Protein AF-A0A2Z7AME1-F1 (afdb_monomer)

InterPro domains:
  IPR002885 Pentatricopeptide repeat [PF01535] (1-25)
  IPR002885 Pentatricopeptide repeat [TIGR00756] (1-30)
  IPR011990 Tetratricopeptide-like helical domain superfamily [G3DSA:1.25.40.10] (1-89)
  IPR046960 Pentatricopeptide repeat-containing protein At4g14850-like, plant [PTHR47926] (1-88)

Mean predicted aligned error: 10.41 Å

Structure (mmCIF, N/CA/C/O backbone):
data_AF-A0A2Z7AME1-F1
#
_entry.id   AF-A0A2Z7AME1-F1
#
loop_
_atom_site.group_PDB
_atom_site.id
_atom_site.type_symbol
_atom_site.label_atom_id
_atom_site.label_alt_id
_atom_site.label_comp_id
_atom_site.label_asym_id
_atom_site.label_entity_id
_atom_site.label_seq_id
_atom_site.pdbx_PDB_ins_code
_atom_site.Cartn_x
_atom_site.Cartn_y
_atom_site.Cartn_z
_atom_site.occupancy
_atom_site.B_iso_or_equiv
_atom_site.auth_seq_id
_atom_site.auth_comp_id
_atom_site.auth_asym_id
_atom_site.auth_atom_id
_atom_site.pdbx_PDB_model_num
ATOM 1 N N . MET A 1 1 ? 7.309 8.058 6.535 1.00 79.69 1 MET A N 1
ATOM 2 C CA . MET A 1 1 ? 7.996 6.823 6.979 1.00 79.69 1 MET A CA 1
ATOM 3 C C . MET A 1 1 ? 8.050 5.778 5.863 1.00 79.69 1 MET A C 1
ATOM 5 O O . MET A 1 1 ? 9.137 5.518 5.372 1.00 79.69 1 MET A O 1
ATOM 9 N N . ILE A 1 2 ? 6.909 5.274 5.371 1.00 84.38 2 ILE A N 1
ATOM 10 C CA . ILE A 1 2 ? 6.857 4.280 4.274 1.00 84.38 2 ILE A CA 1
ATOM 11 C C . ILE A 1 2 ? 7.574 4.766 3.002 1.00 84.38 2 ILE A C 1
ATOM 13 O O . ILE A 1 2 ? 8.394 4.035 2.461 1.00 84.38 2 ILE A O 1
ATOM 17 N N . SER A 1 3 ? 7.357 6.014 2.570 1.00 82.69 3 SER A N 1
ATOM 18 C CA . SER A 1 3 ? 8.032 6.575 1.386 1.00 82.69 3 SER A CA 1
ATOM 19 C C . SER A 1 3 ? 9.555 6.660 1.524 1.00 82.69 3 SER A C 1
ATOM 21 O O . SER A 1 3 ? 10.260 6.470 0.541 1.00 82.69 3 SER A O 1
ATOM 23 N N . ALA A 1 4 ? 10.071 6.888 2.736 1.00 86.56 4 ALA A N 1
ATOM 24 C CA . ALA A 1 4 ? 11.513 6.933 2.981 1.00 86.56 4 ALA A CA 1
ATOM 25 C C . ALA A 1 4 ? 12.133 5.532 2.850 1.00 86.56 4 ALA A C 1
ATOM 27 O O . ALA A 1 4 ? 13.112 5.353 2.129 1.00 86.56 4 ALA A O 1
ATOM 28 N N . TYR A 1 5 ? 11.498 4.510 3.440 1.00 86.25 5 TYR A N 1
ATOM 29 C CA . TYR A 1 5 ? 11.901 3.113 3.232 1.00 86.25 5 TYR A CA 1
ATOM 30 C C . TYR A 1 5 ? 11.794 2.705 1.758 1.00 86.25 5 TYR A C 1
ATOM 32 O O . TYR A 1 5 ? 12.687 2.048 1.221 1.00 86.25 5 TYR A O 1
ATOM 40 N N . ALA A 1 6 ? 10.735 3.151 1.078 1.00 81.31 6 ALA A N 1
ATOM 41 C CA . ALA A 1 6 ? 10.532 2.907 -0.340 1.00 81.31 6 ALA A CA 1
ATOM 42 C C . ALA A 1 6 ? 11.614 3.536 -1.218 1.00 81.31 6 ALA A C 1
ATOM 44 O O . ALA A 1 6 ? 11.947 2.934 -2.230 1.00 81.31 6 ALA A O 1
ATOM 45 N N . GLN A 1 7 ? 12.170 4.697 -0.856 1.00 84.12 7 GLN A N 1
ATOM 46 C CA . GLN A 1 7 ? 13.258 5.366 -1.581 1.00 84.12 7 GLN A CA 1
A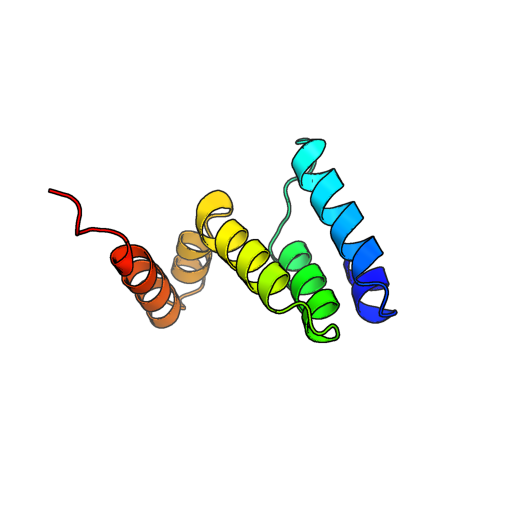TOM 47 C C . GLN A 1 7 ? 14.621 4.718 -1.301 1.00 84.12 7 GLN A C 1
ATOM 49 O O . GLN A 1 7 ? 15.395 4.496 -2.233 1.00 84.12 7 GLN A O 1
ATOM 54 N N . ASN A 1 8 ? 14.861 4.270 -0.069 1.00 85.25 8 ASN A N 1
ATOM 55 C CA . ASN A 1 8 ? 16.123 3.638 0.342 1.00 85.25 8 ASN A CA 1
ATOM 56 C C . ASN A 1 8 ? 16.278 2.167 -0.085 1.00 85.25 8 ASN A C 1
ATOM 58 O O . ASN A 1 8 ? 17.306 1.551 0.171 1.00 85.25 8 ASN A O 1
ATOM 62 N N . GLY A 1 9 ? 15.276 1.584 -0.747 1.00 80.81 9 GLY A N 1
ATOM 63 C CA . GLY A 1 9 ? 15.309 0.182 -1.196 1.00 80.81 9 GLY A CA 1
ATOM 64 C C . GLY A 1 9 ? 14.889 -0.804 -0.111 1.00 80.81 9 GLY A C 1
ATOM 65 O O . GLY A 1 9 ? 14.963 -2.015 -0.294 1.00 80.81 9 GLY A O 1
ATOM 66 N N . GLU A 1 10 ? 14.380 -0.299 1.008 1.00 83.88 10 GLU A N 1
ATOM 67 C CA . GLU A 1 10 ? 13.996 -1.073 2.181 1.00 83.88 10 GLU A CA 1
ATOM 68 C C . GLU A 1 10 ? 12.537 -1.546 2.075 1.00 83.88 10 GLU A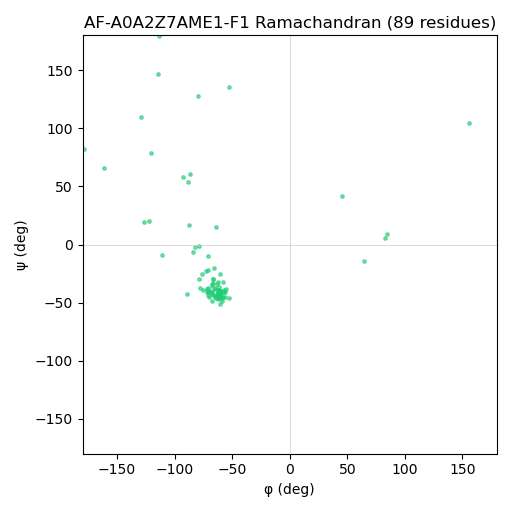 C 1
ATOM 70 O O . GLU A 1 10 ? 11.709 -1.313 2.959 1.00 83.88 10 GLU A O 1
ATOM 75 N N . GLY A 1 11 ? 12.200 -2.225 0.972 1.00 82.81 11 GLY A N 1
ATOM 76 C CA . GLY A 1 11 ? 10.821 -2.618 0.656 1.00 82.81 11 GLY A CA 1
ATOM 77 C C . GLY A 1 11 ? 10.144 -3.485 1.718 1.00 82.81 11 GLY A C 1
ATOM 78 O O . GLY A 1 11 ? 8.948 -3.338 1.960 1.00 82.81 11 GLY A O 1
ATOM 79 N N . ASN A 1 12 ? 10.909 -4.318 2.427 1.00 84.56 12 ASN A N 1
ATOM 80 C CA . ASN A 1 12 ? 10.381 -5.122 3.529 1.00 84.56 12 ASN A CA 1
ATOM 81 C C . ASN A 1 12 ? 9.949 -4.255 4.724 1.00 84.56 12 ASN A C 1
ATOM 83 O O . ASN A 1 12 ? 8.887 -4.497 5.286 1.00 84.56 12 ASN A O 1
ATOM 87 N N . ARG A 1 13 ? 10.707 -3.201 5.070 1.00 86.62 13 ARG A N 1
ATOM 88 C CA . ARG A 1 13 ? 10.325 -2.275 6.153 1.00 86.62 13 ARG A CA 1
ATOM 89 C C . ARG A 1 13 ? 9.120 -1.426 5.766 1.00 86.62 13 ARG A C 1
ATOM 91 O O . ARG A 1 13 ? 8.215 -1.246 6.575 1.00 86.62 13 ARG A O 1
ATOM 98 N N . ALA A 1 14 ? 9.069 -0.969 4.511 1.00 87.81 14 ALA A N 1
ATOM 99 C CA . ALA A 1 14 ? 7.888 -0.299 3.969 1.00 87.81 14 ALA A CA 1
ATOM 100 C C . ALA A 1 14 ? 6.632 -1.183 4.095 1.00 87.81 14 ALA A C 1
ATOM 102 O O . ALA A 1 14 ? 5.570 -0.690 4.473 1.00 87.81 14 ALA A O 1
ATOM 103 N N . MET A 1 15 ? 6.772 -2.488 3.835 1.00 84.25 15 MET A N 1
ATOM 104 C CA . MET A 1 15 ? 5.677 -3.448 3.936 1.00 84.25 15 MET A CA 1
ATOM 105 C C . MET A 1 15 ? 5.255 -3.735 5.381 1.00 84.25 15 MET A C 1
ATOM 107 O O . MET A 1 15 ? 4.057 -3.745 5.654 1.00 84.25 15 MET A O 1
ATOM 111 N N . SER A 1 16 ? 6.199 -3.915 6.309 1.00 88.12 16 SER A N 1
ATOM 112 C CA . SER A 1 16 ? 5.876 -4.097 7.731 1.00 88.12 16 SER A CA 1
ATOM 113 C C . SER A 1 16 ? 5.093 -2.907 8.280 1.00 88.12 16 SER A C 1
ATOM 115 O O . SER A 1 16 ? 4.029 -3.095 8.853 1.00 88.12 16 SER A O 1
ATOM 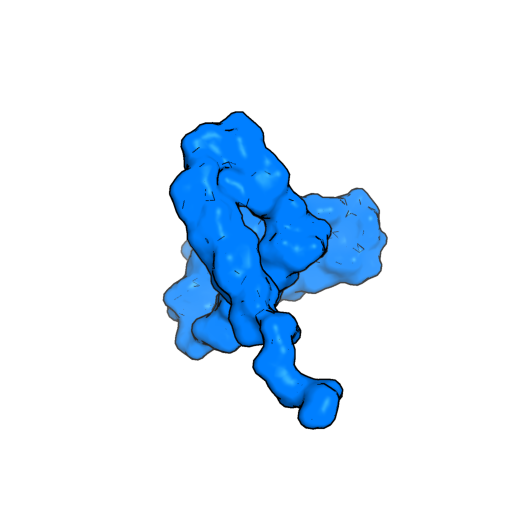117 N N . CYS A 1 17 ? 5.518 -1.674 7.987 1.00 87.12 17 CYS A N 1
ATOM 118 C CA . CYS A 1 17 ? 4.771 -0.489 8.415 1.00 87.12 17 CYS A CA 1
ATOM 119 C C . CYS A 1 17 ? 3.356 -0.424 7.817 1.00 87.12 17 CYS A C 1
ATOM 121 O O . CYS A 1 17 ? 2.421 0.014 8.482 1.00 87.12 17 CYS A O 1
ATOM 123 N N . PHE A 1 18 ? 3.181 -0.859 6.567 1.00 86.75 18 PHE A N 1
ATOM 124 C CA . PHE A 1 18 ? 1.861 -0.949 5.943 1.00 86.75 18 PHE A CA 1
ATOM 125 C C . PHE A 1 18 ? 0.975 -2.031 6.585 1.00 86.75 18 PHE A C 1
ATOM 127 O O . PHE A 1 18 ? -0.236 -1.846 6.713 1.00 86.75 18 PHE A O 1
ATOM 134 N N . GLN A 1 19 ? 1.553 -3.156 7.004 1.00 86.69 19 GLN A N 1
ATOM 135 C CA . GLN A 1 19 ? 0.843 -4.192 7.759 1.00 86.69 19 GLN A CA 1
ATOM 136 C C . GLN A 1 19 ? 0.456 -3.699 9.155 1.00 86.69 19 GLN A C 1
ATOM 138 O O . GLN A 1 19 ? -0.684 -3.897 9.566 1.00 86.69 19 GLN A O 1
ATOM 143 N N . ASP A 1 20 ? 1.346 -2.976 9.833 1.00 88.25 20 ASP A N 1
ATOM 144 C CA . ASP A 1 20 ? 1.067 -2.379 11.141 1.00 88.25 20 ASP A CA 1
ATOM 145 C C . ASP A 1 20 ? -0.066 -1.348 11.060 1.00 88.25 20 ASP A C 1
ATOM 147 O O . ASP A 1 20 ? -0.930 -1.314 11.936 1.00 88.25 20 ASP A O 1
ATOM 151 N N . MET A 1 21 ? -0.122 -0.547 9.986 1.00 85.50 21 MET A N 1
ATOM 152 C CA . MET A 1 21 ? -1.239 0.373 9.724 1.00 85.50 21 MET A CA 1
ATOM 153 C C . MET A 1 21 ? -2.573 -0.370 9.575 1.00 85.50 21 MET A C 1
ATOM 155 O O . MET A 1 21 ? -3.582 0.060 10.132 1.00 85.50 21 MET A O 1
ATOM 159 N N . GLN A 1 22 ? -2.580 -1.503 8.868 1.00 81.50 22 GLN A N 1
ATOM 160 C CA . GLN A 1 22 ? -3.779 -2.335 8.723 1.00 81.50 22 GLN A CA 1
ATOM 161 C C . GLN A 1 22 ? -4.191 -2.989 10.047 1.00 81.50 22 GLN A C 1
ATOM 163 O O . GLN A 1 22 ? -5.373 -3.000 10.375 1.00 81.50 22 GLN A O 1
ATOM 168 N N . PHE A 1 23 ? -3.231 -3.509 10.816 1.00 84.12 23 PHE A N 1
ATOM 169 C CA . PHE A 1 23 ? -3.501 -4.254 12.046 1.00 84.12 23 PHE A CA 1
ATOM 170 C C . PHE A 1 23 ? -3.907 -3.348 13.214 1.00 84.12 23 PHE A C 1
ATOM 172 O O . PHE A 1 23 ? -4.807 -3.681 13.979 1.00 84.12 23 PHE A O 1
ATOM 179 N N . CYS A 1 24 ? -3.279 -2.175 13.348 1.00 80.38 24 CYS A N 1
ATOM 180 C CA . CYS A 1 24 ? -3.585 -1.243 14.434 1.00 80.38 24 CYS A CA 1
ATOM 181 C C . CYS A 1 24 ? -4.952 -0.562 14.277 1.00 80.38 24 CYS A C 1
ATOM 183 O O . CYS A 1 24 ? -5.461 -0.018 15.257 1.00 80.38 24 CYS A O 1
ATOM 185 N N . GLY A 1 25 ? -5.511 -0.498 13.059 1.00 68.56 25 GLY A N 1
ATOM 186 C CA . GLY A 1 25 ? -6.831 0.077 12.749 1.00 68.56 25 GLY A CA 1
ATOM 187 C C . GLY A 1 25 ? -6.994 1.589 12.991 1.00 68.56 25 GLY A C 1
ATOM 188 O O . GLY A 1 25 ? -7.943 2.189 12.497 1.00 68.56 25 GLY A O 1
ATOM 189 N N . LYS A 1 26 ? -6.071 2.231 13.721 1.00 72.75 26 LYS A N 1
ATOM 190 C CA . LYS A 1 26 ? -6.105 3.662 14.071 1.00 72.75 26 LYS A CA 1
ATOM 191 C C . LYS A 1 26 ? -5.705 4.588 12.924 1.00 72.75 26 LYS A C 1
ATOM 193 O O . LYS A 1 26 ? -6.085 5.754 12.932 1.00 72.75 26 LYS A O 1
ATOM 198 N N . ILE A 1 27 ? -4.908 4.099 11.974 1.00 77.25 27 ILE A N 1
ATOM 199 C CA . ILE A 1 27 ? -4.394 4.887 10.850 1.00 77.25 27 ILE A CA 1
ATOM 200 C C . ILE A 1 27 ? -4.685 4.114 9.573 1.00 77.25 27 ILE A C 1
ATOM 202 O O . ILE A 1 27 ? -4.091 3.068 9.322 1.00 77.25 27 ILE A O 1
ATOM 206 N N . ARG A 1 28 ? -5.616 4.629 8.770 1.00 78.38 28 ARG A N 1
ATOM 207 C CA . ARG A 1 28 ? -6.021 3.989 7.522 1.00 78.38 28 ARG A CA 1
ATOM 208 C C . ARG A 1 28 ? -4.993 4.310 6.428 1.00 78.38 28 ARG A C 1
ATOM 210 O O . ARG A 1 28 ? -4.709 5.490 6.222 1.00 78.38 28 ARG A O 1
ATOM 217 N N . PRO A 1 29 ? -4.447 3.301 5.725 1.00 82.12 29 PRO A N 1
ATOM 218 C CA . PRO A 1 29 ? -3.631 3.537 4.543 1.00 82.12 29 PRO A CA 1
ATOM 219 C C . PRO A 1 29 ? -4.357 4.426 3.532 1.00 82.12 29 PRO A C 1
ATOM 221 O O . PRO A 1 29 ? -5.536 4.219 3.246 1.00 82.12 29 PRO A O 1
ATOM 224 N N . ASP A 1 30 ? -3.639 5.402 2.990 1.00 79.25 30 ASP A N 1
ATOM 225 C CA . ASP A 1 30 ? -4.136 6.341 1.989 1.00 79.25 30 ASP A CA 1
ATOM 226 C C . ASP A 1 30 ? -3.431 6.149 0.636 1.00 79.25 30 ASP A C 1
ATOM 228 O O . ASP A 1 30 ? -2.535 5.315 0.473 1.00 79.25 30 ASP A O 1
ATOM 232 N N . LYS A 1 31 ? -3.820 6.944 -0.365 1.00 73.81 31 LYS A N 1
ATOM 233 C CA . LYS A 1 31 ? -3.254 6.871 -1.721 1.00 73.81 31 LYS A CA 1
ATOM 234 C C . LYS A 1 31 ? -1.723 6.956 -1.728 1.00 73.81 31 LYS A C 1
ATOM 236 O O . LYS A 1 31 ? -1.072 6.175 -2.420 1.00 73.81 31 LYS A O 1
ATOM 241 N N . ALA A 1 32 ? -1.152 7.896 -0.974 1.00 80.56 32 ALA A N 1
ATOM 242 C CA . ALA A 1 32 ? 0.295 8.091 -0.914 1.00 80.56 32 ALA A CA 1
ATOM 243 C C . ALA A 1 32 ? 0.996 6.871 -0.299 1.00 80.56 32 ALA A C 1
ATOM 245 O O . ALA A 1 32 ? 2.053 6.455 -0.778 1.00 80.56 32 ALA A O 1
ATOM 246 N N . THR A 1 33 ? 0.368 6.254 0.702 1.00 84.69 33 THR A N 1
ATOM 247 C CA . THR A 1 33 ? 0.825 5.014 1.328 1.00 84.69 33 THR A CA 1
ATOM 248 C C . THR A 1 33 ? 0.887 3.873 0.315 1.00 84.69 33 THR A C 1
ATOM 250 O O . THR A 1 33 ? 1.939 3.256 0.158 1.00 84.69 33 THR A O 1
ATOM 253 N N . PHE A 1 34 ? -0.190 3.628 -0.433 1.00 80.50 34 PHE A N 1
ATOM 254 C CA . PHE A 1 34 ? -0.226 2.568 -1.447 1.00 80.50 34 PHE A CA 1
ATOM 255 C C . PHE A 1 34 ? 0.818 2.766 -2.550 1.00 80.50 34 PHE A C 1
ATOM 257 O O . PHE A 1 34 ? 1.529 1.822 -2.894 1.00 80.50 34 PHE A O 1
ATOM 264 N N . ILE A 1 35 ? 0.965 3.993 -3.061 1.00 81.88 35 ILE A N 1
ATOM 265 C CA . ILE A 1 35 ? 1.980 4.319 -4.076 1.00 81.88 35 ILE A CA 1
ATOM 266 C C . ILE A 1 35 ? 3.385 4.043 -3.535 1.00 81.88 35 ILE A C 1
ATOM 268 O O . ILE A 1 35 ? 4.207 3.445 -4.232 1.00 81.88 35 ILE A O 1
ATOM 272 N N . ALA A 1 36 ? 3.667 4.429 -2.290 1.00 83.56 36 ALA A N 1
ATOM 273 C CA . ALA A 1 36 ? 4.966 4.201 -1.673 1.00 83.56 36 ALA A CA 1
ATOM 274 C C . ALA A 1 36 ? 5.278 2.703 -1.509 1.00 83.56 36 ALA A C 1
ATOM 276 O O . ALA A 1 36 ? 6.377 2.274 -1.857 1.00 83.56 36 ALA A O 1
ATOM 277 N N . VAL A 1 37 ? 4.319 1.890 -1.050 1.00 83.06 37 VAL A N 1
ATOM 278 C CA . VAL A 1 37 ? 4.512 0.435 -0.900 1.00 83.06 37 VAL A CA 1
ATOM 279 C C . VAL A 1 37 ? 4.685 -0.247 -2.264 1.00 83.06 37 VAL A C 1
ATOM 281 O O . VAL A 1 37 ? 5.595 -1.061 -2.426 1.00 83.06 37 VAL A O 1
ATOM 284 N N . LEU A 1 38 ? 3.873 0.111 -3.266 1.00 79.38 38 LEU A N 1
ATOM 285 C CA . LEU A 1 38 ? 3.996 -0.421 -4.630 1.00 79.38 38 LEU A CA 1
ATOM 286 C C . LEU A 1 38 ? 5.343 -0.050 -5.260 1.00 79.38 38 LEU A C 1
ATOM 288 O O . LEU A 1 38 ? 6.007 -0.906 -5.839 1.00 79.38 38 LEU A O 1
ATOM 292 N N . THR A 1 39 ? 5.793 1.193 -5.079 1.00 78.50 39 THR A N 1
ATOM 293 C CA . THR A 1 39 ? 7.108 1.654 -5.551 1.00 78.50 39 THR A CA 1
ATOM 294 C C . THR A 1 39 ? 8.232 0.867 -4.880 1.00 78.50 39 THR A C 1
ATOM 296 O O . THR A 1 39 ? 9.148 0.397 -5.557 1.00 78.50 39 THR A O 1
ATOM 299 N N . ALA A 1 40 ? 8.139 0.643 -3.567 1.00 80.00 40 ALA A N 1
ATOM 300 C CA . ALA A 1 40 ? 9.114 -0.152 -2.826 1.00 80.00 40 ALA A CA 1
ATOM 301 C C . ALA A 1 40 ? 9.185 -1.602 -3.332 1.00 80.00 40 ALA A C 1
ATOM 303 O O . ALA A 1 40 ? 10.272 -2.171 -3.433 1.00 80.00 40 ALA A O 1
ATOM 304 N N . ARG A 1 41 ? 8.030 -2.186 -3.681 1.00 68.56 41 ARG A N 1
ATOM 305 C CA . ARG A 1 41 ? 7.919 -3.556 -4.192 1.00 68.56 41 ARG A CA 1
ATOM 306 C C . ARG A 1 41 ? 8.291 -3.699 -5.663 1.00 68.56 41 ARG A C 1
ATOM 308 O O . ARG A 1 41 ? 8.829 -4.740 -6.004 1.00 68.56 41 ARG A O 1
ATOM 315 N N . SER A 1 42 ? 8.096 -2.681 -6.500 1.00 63.47 42 SER A N 1
ATOM 316 C CA . SER A 1 42 ? 8.437 -2.715 -7.936 1.00 63.47 42 SER A CA 1
ATOM 317 C C . SER A 1 42 ? 9.927 -2.947 -8.212 1.00 63.47 42 SER A C 1
ATOM 319 O O . SER A 1 42 ? 10.295 -3.493 -9.247 1.00 63.47 42 SER A O 1
ATOM 321 N N . ARG A 1 43 ? 10.788 -2.580 -7.253 1.00 62.03 43 ARG A N 1
ATOM 322 C CA . ARG A 1 43 ? 12.242 -2.799 -7.308 1.00 62.03 43 ARG A CA 1
ATOM 323 C C . ARG A 1 43 ? 12.671 -4.192 -6.846 1.00 62.03 43 ARG A C 1
ATOM 325 O O . ARG A 1 43 ? 13.842 -4.538 -6.947 1.00 62.03 43 ARG A O 1
ATOM 332 N N . SER A 1 44 ? 11.732 -4.977 -6.329 1.00 56.19 44 SER A N 1
ATOM 333 C CA . SER A 1 44 ? 11.929 -6.355 -5.890 1.00 56.19 44 SER A CA 1
ATOM 334 C C . SER A 1 44 ? 11.122 -7.287 -6.793 1.00 56.19 44 SER A C 1
ATOM 336 O O . SER A 1 44 ? 10.031 -6.937 -7.225 1.00 56.19 44 SER A O 1
ATOM 338 N N . SER A 1 45 ? 11.600 -8.499 -7.061 1.00 58.91 45 SER A N 1
ATOM 339 C CA . SER A 1 45 ? 10.917 -9.510 -7.891 1.00 58.91 45 SER A CA 1
ATOM 340 C C . SER A 1 45 ? 9.580 -10.028 -7.317 1.00 58.91 45 SER A C 1
ATOM 342 O O . SER A 1 45 ? 9.049 -11.042 -7.764 1.00 58.91 45 SER A O 1
ATOM 344 N N . LEU A 1 46 ? 8.994 -9.338 -6.334 1.00 65.00 46 LEU A N 1
ATOM 345 C CA . LEU A 1 46 ? 7.779 -9.725 -5.624 1.00 65.00 46 LEU A CA 1
ATOM 346 C C . LEU A 1 46 ? 6.532 -9.105 -6.270 1.00 65.00 46 LEU A C 1
ATOM 348 O O . LEU A 1 46 ? 5.746 -8.404 -5.629 1.00 65.00 46 LEU A O 1
ATOM 352 N N . VAL A 1 47 ? 6.337 -9.412 -7.554 1.00 67.31 47 VAL A N 1
ATOM 353 C CA . VAL A 1 47 ? 5.153 -9.013 -8.335 1.00 67.31 47 VAL A CA 1
ATOM 354 C C . VAL A 1 47 ? 3.860 -9.487 -7.659 1.00 67.31 47 VAL A C 1
ATOM 356 O O . VAL A 1 47 ? 2.891 -8.734 -7.586 1.00 67.31 47 VAL A O 1
ATOM 359 N N . ALA A 1 48 ? 3.860 -10.692 -7.079 1.00 70.56 48 ALA A N 1
ATOM 360 C CA . ALA A 1 48 ? 2.703 -11.261 -6.383 1.00 70.56 48 ALA A CA 1
ATOM 361 C C . ALA A 1 48 ? 2.223 -10.403 -5.195 1.00 70.56 48 ALA A C 1
ATOM 363 O O . ALA A 1 48 ? 1.021 -10.204 -5.017 1.00 70.56 48 ALA A O 1
ATOM 364 N N . ASP A 1 49 ? 3.147 -9.838 -4.412 1.00 70.06 49 ASP A N 1
ATOM 365 C CA . ASP A 1 49 ? 2.786 -8.947 -3.305 1.00 70.06 49 ASP A CA 1
ATOM 366 C C . ASP A 1 49 ? 2.269 -7.599 -3.801 1.00 70.06 49 ASP A C 1
ATOM 368 O O . ASP A 1 49 ? 1.310 -7.071 -3.239 1.00 70.06 49 ASP A O 1
ATOM 372 N N . GLY A 1 50 ? 2.860 -7.062 -4.873 1.00 71.19 50 GLY A N 1
ATOM 373 C CA . GLY A 1 50 ? 2.364 -5.846 -5.520 1.00 71.19 50 GLY A CA 1
ATOM 374 C C . GLY A 1 50 ? 0.918 -6.004 -5.996 1.00 71.19 50 GLY A C 1
ATOM 375 O O . GLY A 1 50 ? 0.078 -5.154 -5.703 1.00 71.19 50 GLY A O 1
ATOM 376 N N . ILE A 1 51 ? 0.601 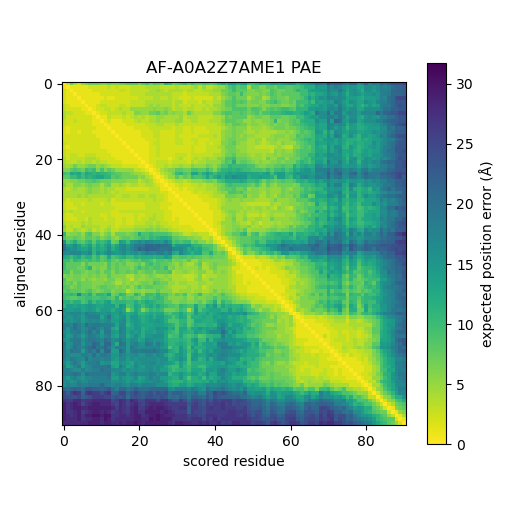-7.134 -6.636 1.00 72.25 51 ILE A N 1
ATOM 377 C CA . ILE A 1 51 ? -0.764 -7.466 -7.073 1.00 72.25 51 ILE A CA 1
ATOM 378 C C . ILE A 1 51 ? -1.717 -7.568 -5.876 1.00 72.25 51 ILE A C 1
ATOM 380 O O . ILE A 1 51 ? -2.831 -7.046 -5.930 1.00 72.25 51 ILE A O 1
ATOM 384 N N . ARG A 1 52 ? -1.295 -8.197 -4.772 1.00 76.88 52 ARG A N 1
ATOM 385 C CA . ARG A 1 52 ? -2.109 -8.296 -3.551 1.00 76.88 52 ARG A CA 1
ATOM 386 C C . ARG A 1 52 ? -2.434 -6.920 -2.964 1.00 76.88 52 ARG A C 1
ATOM 388 O O . ARG A 1 52 ? -3.592 -6.659 -2.649 1.00 76.88 52 ARG A O 1
ATOM 395 N N . ILE A 1 53 ? -1.440 -6.037 -2.859 1.00 75.62 53 ILE A N 1
ATOM 396 C CA . ILE A 1 53 ? -1.621 -4.662 -2.366 1.00 75.62 53 ILE A CA 1
ATOM 397 C C . ILE A 1 53 ? -2.560 -3.875 -3.288 1.00 75.62 53 ILE A C 1
ATOM 399 O O . ILE A 1 53 ? -3.451 -3.175 -2.812 1.00 75.62 53 ILE A O 1
ATOM 403 N N . PHE A 1 54 ? -2.401 -4.024 -4.604 1.00 74.88 54 PHE A N 1
ATOM 404 C CA . PHE A 1 54 ? -3.267 -3.378 -5.587 1.00 74.88 54 PHE A CA 1
ATOM 405 C C . PHE A 1 54 ? -4.723 -3.855 -5.475 1.00 74.88 54 PHE A C 1
ATOM 407 O O . PHE A 1 54 ? -5.646 -3.043 -5.471 1.00 74.88 54 PHE A O 1
ATOM 414 N N . ARG A 1 55 ? -4.953 -5.161 -5.283 1.00 72.50 55 ARG A N 1
ATOM 415 C CA . ARG A 1 55 ? -6.299 -5.707 -5.036 1.00 72.50 55 ARG A CA 1
ATOM 416 C C . ARG A 1 55 ? -6.926 -5.173 -3.749 1.00 72.50 55 ARG A C 1
ATOM 418 O O . ARG A 1 55 ? -8.109 -4.848 -3.758 1.00 72.50 55 ARG A O 1
ATOM 425 N N . MET A 1 56 ? -6.150 -5.045 -2.672 1.00 73.38 56 MET A N 1
ATOM 426 C CA . MET A 1 56 ? -6.623 -4.425 -1.426 1.00 73.38 56 MET A CA 1
ATOM 427 C C . MET A 1 56 ? -7.046 -2.973 -1.669 1.00 73.38 56 MET A C 1
ATOM 429 O O . MET A 1 56 ? -8.143 -2.585 -1.284 1.00 73.38 56 MET A O 1
ATOM 433 N N . MET A 1 57 ? -6.243 -2.198 -2.405 1.00 74.56 57 MET A N 1
ATOM 434 C CA . MET A 1 57 ? -6.573 -0.821 -2.797 1.00 74.56 57 MET A CA 1
ATOM 435 C C . MET A 1 57 ? -7.900 -0.737 -3.575 1.00 74.56 57 MET A C 1
ATOM 437 O O . MET A 1 57 ? -8.714 0.153 -3.329 1.00 74.56 57 MET A O 1
ATOM 441 N N . LEU A 1 58 ? -8.145 -1.694 -4.477 1.00 69.62 58 LEU A N 1
ATOM 442 C CA . LEU A 1 58 ? -9.378 -1.779 -5.263 1.00 69.62 58 LEU A CA 1
ATOM 443 C C . LEU A 1 58 ? -10.604 -2.198 -4.447 1.00 69.62 58 LEU A C 1
ATOM 445 O O . LEU A 1 58 ? -11.709 -1.747 -4.749 1.00 69.62 58 LEU A O 1
ATOM 449 N N . LYS A 1 59 ? -10.456 -3.116 -3.488 1.00 68.75 59 LYS A N 1
ATOM 450 C CA . LYS A 1 59 ? -11.581 -3.712 -2.749 1.00 68.75 59 LYS A CA 1
ATOM 451 C C . LYS A 1 59 ? -11.953 -2.918 -1.498 1.00 68.75 59 LYS A C 1
ATOM 453 O O . LYS A 1 59 ? -13.135 -2.688 -1.276 1.00 68.75 59 LYS A O 1
ATOM 458 N N . ASP A 1 60 ? -10.958 -2.468 -0.740 1.00 67.31 60 ASP A N 1
ATOM 459 C CA . ASP A 1 60 ? -11.152 -1.992 0.634 1.00 67.31 60 ASP A CA 1
ATOM 460 C C . ASP A 1 60 ? -10.937 -0.472 0.792 1.00 67.31 60 ASP A C 1
ATOM 462 O O . ASP A 1 60 ? -11.232 0.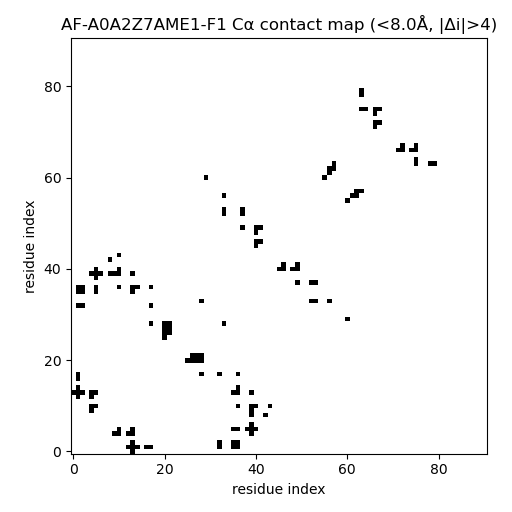090 1.851 1.00 67.31 60 ASP A O 1
ATOM 466 N N . TYR A 1 61 ? -10.429 0.218 -0.240 1.00 66.81 61 TYR A N 1
ATOM 467 C CA . TYR A 1 61 ? -10.021 1.636 -0.165 1.00 66.81 61 TYR A CA 1
ATOM 468 C C . TYR A 1 61 ? -10.650 2.543 -1.235 1.00 66.81 61 TYR A C 1
ATOM 470 O O . TYR A 1 61 ? -10.156 3.641 -1.474 1.00 66.81 61 TYR A O 1
ATOM 478 N N . ASP A 1 62 ? -11.757 2.090 -1.831 1.00 71.44 62 ASP A N 1
ATOM 479 C CA . ASP A 1 62 ? -12.670 2.850 -2.703 1.00 71.44 62 ASP A CA 1
ATOM 480 C C . ASP A 1 62 ? -11.985 3.722 -3.769 1.00 71.44 62 ASP A C 1
ATOM 482 O O . ASP A 1 62 ? -12.340 4.869 -4.045 1.00 71.44 62 ASP A O 1
ATOM 486 N N . ILE A 1 63 ? -10.944 3.170 -4.393 1.00 70.56 63 ILE A N 1
ATOM 487 C CA . ILE A 1 63 ? -10.208 3.888 -5.434 1.00 70.56 63 ILE A CA 1
ATOM 488 C C . ILE A 1 63 ? -11.053 4.143 -6.684 1.00 70.56 63 ILE A C 1
ATOM 490 O O . ILE A 1 63 ? -10.733 5.028 -7.470 1.00 70.56 63 ILE A O 1
ATOM 494 N N . VAL A 1 64 ? -12.131 3.375 -6.851 1.00 70.12 64 VAL A N 1
ATOM 495 C CA . VAL A 1 64 ? -13.113 3.559 -7.918 1.00 70.12 64 VAL A CA 1
ATOM 496 C C . VAL A 1 64 ? -13.883 4.863 -7.700 1.00 70.12 64 VAL A C 1
ATOM 498 O O . VAL A 1 64 ? -13.929 5.677 -8.620 1.00 70.12 64 VAL A O 1
ATOM 501 N N . ASP A 1 65 ? -14.392 5.122 -6.487 1.00 73.12 65 ASP A N 1
ATOM 502 C CA . ASP A 1 65 ? -15.002 6.414 -6.130 1.00 73.12 65 ASP A CA 1
ATOM 503 C C . ASP A 1 65 ? -14.006 7.567 -6.318 1.00 73.12 65 ASP A C 1
ATOM 505 O O . ASP A 1 65 ? -14.333 8.599 -6.907 1.00 73.12 65 ASP A O 1
ATOM 509 N N . LEU A 1 66 ? -12.747 7.371 -5.918 1.00 68.81 66 LEU A N 1
ATOM 510 C CA . LEU A 1 66 ? -11.711 8.388 -6.087 1.00 68.81 66 LEU A CA 1
ATOM 511 C C . LEU A 1 66 ? -11.417 8.709 -7.564 1.00 68.81 66 LEU A C 1
ATOM 513 O O . LEU A 1 66 ? -11.301 9.883 -7.919 1.00 68.81 66 LEU A O 1
ATOM 517 N N . LEU A 1 67 ? -11.269 7.692 -8.419 1.00 69.56 67 LEU A N 1
ATOM 518 C CA . LEU A 1 67 ? -11.029 7.872 -9.856 1.00 69.56 67 LEU A CA 1
ATOM 519 C C . LEU A 1 67 ? -12.232 8.526 -10.539 1.00 69.56 67 LEU A C 1
ATOM 521 O O . LEU A 1 67 ? -12.041 9.431 -11.353 1.00 69.56 67 LEU A O 1
ATOM 525 N N . GLY A 1 68 ? -13.448 8.150 -10.131 1.00 74.25 68 GLY A N 1
ATOM 526 C CA . GLY A 1 68 ? -14.683 8.793 -10.568 1.00 74.25 68 GLY A CA 1
ATOM 527 C C . GLY A 1 68 ? -14.714 10.286 -10.233 1.00 74.25 68 GLY A C 1
ATOM 528 O O . GLY A 1 68 ? -14.940 11.112 -11.116 1.00 74.25 68 GLY A O 1
ATOM 529 N N . ARG A 1 69 ? -14.393 10.663 -8.988 1.00 74.25 69 ARG A N 1
ATOM 530 C CA . ARG A 1 69 ? -14.335 12.077 -8.562 1.00 74.25 69 ARG A CA 1
ATOM 531 C C . ARG A 1 69 ? -13.219 12.875 -9.230 1.00 74.25 69 ARG A C 1
ATOM 533 O O . ARG A 1 69 ? -13.354 14.081 -9.402 1.00 74.25 69 ARG A O 1
ATOM 540 N N . ALA A 1 70 ? -12.116 12.222 -9.585 1.00 75.06 70 ALA A N 1
ATOM 541 C CA . ALA A 1 70 ? -10.987 12.852 -10.260 1.00 75.06 70 ALA A CA 1
ATOM 542 C C . ALA A 1 70 ? -11.178 12.982 -11.786 1.00 75.06 70 ALA A C 1
ATOM 544 O O . ALA A 1 70 ? -10.304 13.539 -12.448 1.00 75.06 70 ALA A O 1
ATOM 545 N N . GLY A 1 71 ? -12.296 12.494 -12.341 1.00 78.44 71 GLY A N 1
ATOM 546 C CA . GLY A 1 71 ? -12.623 12.588 -13.768 1.00 78.44 71 GLY A 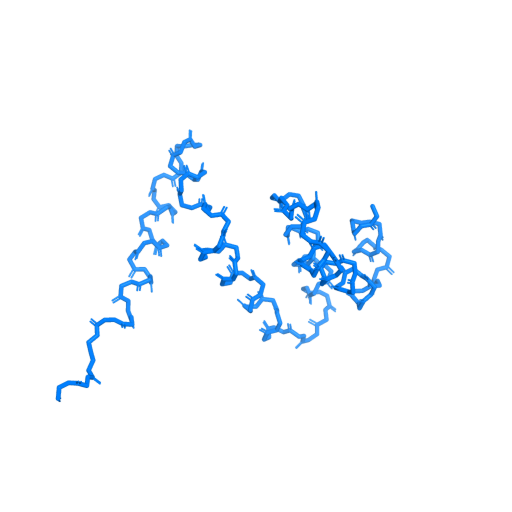CA 1
ATOM 547 C C . GLY A 1 71 ? -11.975 11.515 -14.649 1.00 78.44 71 GLY A C 1
ATOM 548 O O . GLY A 1 71 ? -12.146 11.549 -15.864 1.00 78.44 71 GLY A O 1
ATOM 549 N N . TYR A 1 72 ? -11.276 10.543 -14.057 1.00 76.31 72 TYR A N 1
ATOM 550 C CA . TYR A 1 72 ? -10.657 9.412 -14.762 1.00 76.31 72 TYR A CA 1
ATOM 551 C C . TYR A 1 72 ? -11.662 8.264 -14.917 1.00 76.31 72 TYR A C 1
ATOM 553 O O . TYR A 1 72 ? -11.490 7.176 -14.358 1.00 76.31 72 TYR A O 1
ATOM 561 N N . LEU A 1 73 ? -12.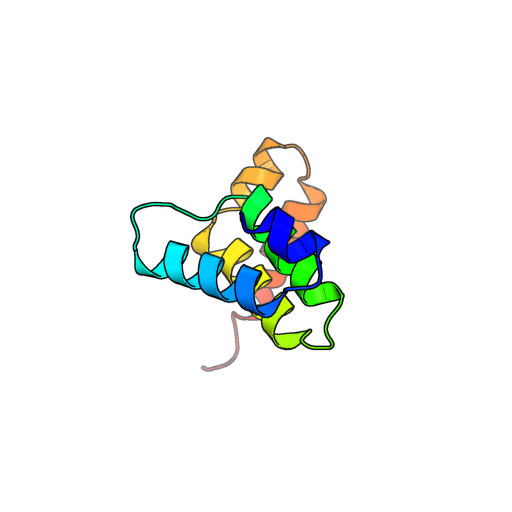766 8.549 -15.613 1.00 75.81 73 LEU A N 1
ATOM 562 C CA . LEU A 1 73 ? -13.903 7.634 -15.753 1.00 75.81 73 LEU A CA 1
ATOM 563 C C . LEU A 1 73 ? -13.559 6.386 -16.573 1.00 75.81 73 LEU A C 1
ATOM 565 O O . LEU A 1 73 ? -14.022 5.305 -16.237 1.00 75.81 73 LEU A O 1
ATOM 569 N N . ASP A 1 74 ? -12.695 6.519 -17.573 1.00 72.38 74 ASP A N 1
ATOM 570 C CA . ASP A 1 74 ? -12.159 5.431 -18.395 1.00 72.38 74 ASP A CA 1
ATOM 571 C C . ASP A 1 74 ? -11.385 4.395 -17.561 1.00 72.38 74 ASP A C 1
ATOM 573 O O . ASP A 1 74 ? -11.591 3.185 -17.679 1.00 72.38 74 ASP A O 1
ATOM 577 N N . ILE A 1 75 ? -10.529 4.869 -16.652 1.00 69.38 75 ILE A N 1
ATOM 578 C CA . ILE A 1 75 ? -9.761 4.013 -15.743 1.00 69.38 75 ILE A CA 1
ATOM 579 C C . ILE A 1 75 ? -10.686 3.408 -14.679 1.00 69.38 75 ILE A C 1
ATOM 581 O O . ILE A 1 75 ? -10.558 2.226 -14.350 1.00 69.38 75 ILE A O 1
ATOM 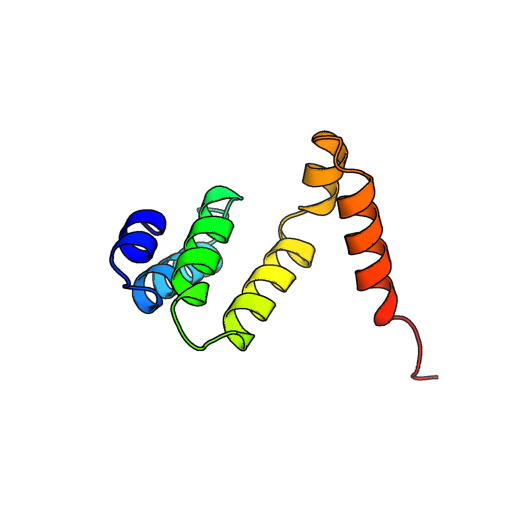585 N N . ALA A 1 76 ? -11.626 4.193 -14.144 1.00 73.19 76 ALA A N 1
ATOM 586 C CA . ALA A 1 76 ? -12.604 3.710 -13.171 1.00 73.19 76 ALA A CA 1
ATOM 587 C C . ALA A 1 76 ? -13.490 2.597 -13.759 1.00 73.19 76 ALA A C 1
ATOM 589 O O . ALA A 1 76 ? -13.668 1.556 -13.127 1.00 73.19 76 ALA A O 1
ATOM 590 N N . GLU A 1 77 ? -13.989 2.783 -14.982 1.00 74.12 77 GLU A N 1
ATOM 591 C CA . GLU A 1 77 ? -14.807 1.813 -15.712 1.00 74.12 77 GLU A CA 1
ATOM 592 C C . GLU A 1 77 ? -14.016 0.542 -16.038 1.00 74.12 77 GLU A C 1
ATOM 594 O O . GLU A 1 77 ? -14.491 -0.563 -15.770 1.00 74.12 77 GLU A O 1
ATOM 599 N N . GLY A 1 78 ? -12.773 0.674 -16.515 1.00 73.94 78 GLY A N 1
ATOM 600 C CA . GLY A 1 78 ? -11.887 -0.470 -16.741 1.00 73.94 78 GLY A CA 1
ATOM 601 C C . GLY A 1 78 ? -11.663 -1.304 -15.475 1.00 73.94 78 GLY A C 1
ATOM 602 O O . GLY A 1 78 ? -11.669 -2.536 -15.522 1.00 73.94 78 GLY A O 1
ATOM 603 N N . LEU A 1 79 ? -11.536 -0.650 -14.317 1.00 70.62 79 LEU A N 1
ATOM 604 C CA . LEU A 1 79 ? -11.392 -1.326 -13.028 1.00 70.62 79 LEU A CA 1
ATOM 605 C C . LEU A 1 79 ? -12.682 -2.016 -12.569 1.00 70.62 79 LEU A C 1
ATOM 607 O O . LEU A 1 79 ? -12.607 -3.142 -12.073 1.00 70.62 79 LEU A O 1
ATOM 611 N N . ILE A 1 80 ? -13.849 -1.392 -12.755 1.00 70.88 80 ILE A N 1
ATOM 612 C CA . ILE A 1 80 ? -15.155 -2.009 -12.460 1.00 70.88 80 ILE A CA 1
ATOM 613 C C . ILE A 1 80 ? -15.372 -3.241 -13.348 1.00 70.88 80 ILE A C 1
ATOM 615 O O . ILE A 1 80 ? -15.692 -4.314 -12.839 1.00 70.88 80 ILE A O 1
ATOM 619 N N . ASN A 1 81 ? -15.114 -3.122 -14.650 1.00 70.12 81 ASN A N 1
ATOM 620 C CA . ASN A 1 81 ? -15.283 -4.216 -15.605 1.00 70.12 81 ASN A CA 1
ATOM 621 C C . ASN A 1 81 ? -14.287 -5.359 -15.359 1.00 70.12 81 ASN A C 1
ATOM 623 O O . ASN A 1 81 ? -14.650 -6.525 -15.489 1.00 70.12 81 ASN A O 1
ATOM 627 N N . SER A 1 82 ? -13.066 -5.058 -14.896 1.00 65.56 82 SER A N 1
ATOM 628 C CA . SER A 1 82 ? -12.104 -6.087 -14.468 1.00 65.56 82 SER A CA 1
ATOM 629 C C . SER A 1 82 ? -12.543 -6.847 -13.207 1.00 65.56 82 SER A C 1
ATOM 631 O O . SER A 1 82 ? -12.229 -8.025 -13.061 1.00 65.56 82 SER A O 1
ATOM 633 N N . LYS A 1 83 ? -13.308 -6.203 -12.311 1.00 56.38 83 LYS A N 1
ATOM 634 C CA . LYS A 1 83 ? -13.922 -6.851 -11.137 1.00 56.38 83 LYS A CA 1
ATOM 635 C C . LYS A 1 83 ? -15.098 -7.756 -11.516 1.00 56.38 83 LYS A C 1
ATOM 637 O O . LYS A 1 83 ? -15.414 -8.662 -10.753 1.00 56.38 83 LYS A O 1
ATOM 642 N N . GLY A 1 84 ? -15.725 -7.528 -12.672 1.00 49.34 84 GLY A N 1
ATOM 643 C CA . GLY A 1 84 ? -16.811 -8.361 -13.196 1.00 49.34 84 GLY A CA 1
ATOM 644 C C . GLY A 1 84 ? -16.366 -9.743 -13.686 1.00 49.34 84 GLY A C 1
ATOM 645 O O . GLY A 1 84 ? -17.212 -10.595 -13.928 1.00 49.34 84 GLY A O 1
ATOM 646 N N . MET A 1 85 ? -15.058 -10.002 -13.789 1.00 46.22 85 MET A N 1
ATOM 647 C CA . MET A 1 85 ? -14.510 -11.263 -14.305 1.00 46.22 85 MET A CA 1
ATOM 648 C C . MET A 1 85 ? -14.337 -12.367 -13.234 1.00 46.22 85 MET A C 1
ATOM 650 O O . MET A 1 85 ? -13.633 -13.340 -13.472 1.00 46.22 85 MET A O 1
ATOM 654 N N . ASP A 1 86 ? -14.987 -12.224 -12.073 1.00 50.06 86 ASP A N 1
ATOM 655 C CA . ASP A 1 86 ? -15.146 -13.272 -11.041 1.00 50.06 86 ASP A CA 1
ATOM 656 C C . ASP A 1 86 ? -16.641 -13.547 -10.734 1.00 50.06 86 ASP A C 1
ATOM 658 O O . ASP A 1 86 ? -16.989 -14.084 -9.682 1.00 50.06 86 ASP A O 1
ATOM 662 N N . ILE A 1 87 ? -17.555 -13.179 -11.643 1.00 51.50 87 ILE A N 1
ATOM 663 C CA . ILE A 1 87 ? -18.979 -13.538 -11.554 1.00 51.50 87 ILE A CA 1
ATOM 664 C C . ILE A 1 87 ? -19.354 -14.347 -12.795 1.00 51.50 87 ILE A C 1
ATOM 666 O O . ILE A 1 87 ? -19.897 -13.806 -13.751 1.00 51.50 87 ILE A O 1
ATOM 670 N N . ASP A 1 88 ? -18.985 -15.627 -12.781 1.00 47.12 88 ASP A N 1
ATOM 671 C CA . ASP A 1 88 ? -19.843 -16.774 -13.124 1.00 47.12 88 ASP A CA 1
ATOM 672 C C . ASP A 1 88 ? -18.990 -17.971 -13.569 1.00 47.12 88 ASP A C 1
ATOM 674 O O . ASP A 1 88 ? -18.455 -17.992 -14.674 1.00 47.12 88 ASP A O 1
ATOM 678 N N . SER A 1 89 ? -18.866 -18.964 -12.684 1.00 47.28 89 SER A N 1
ATOM 679 C CA . SER A 1 89 ? -19.035 -20.377 -13.049 1.00 47.28 89 SER A CA 1
ATOM 680 C C . SER A 1 89 ? -18.851 -21.246 -11.804 1.00 47.28 89 SER A C 1
ATOM 682 O O . SER A 1 89 ? -17.764 -21.762 -11.539 1.00 47.28 89 SER A O 1
ATOM 684 N N . SER A 1 90 ? -19.912 -21.374 -11.012 1.00 40.12 90 SER A N 1
ATOM 685 C CA . SER A 1 90 ? -20.200 -22.561 -10.189 1.00 40.12 90 SER A CA 1
ATOM 686 C C . SER A 1 90 ? -21.684 -22.539 -9.812 1.00 40.12 90 SER A C 1
ATOM 688 O O . SER A 1 90 ? -22.049 -22.348 -8.651 1.00 40.12 90 SER A O 1
ATOM 690 N N . LEU A 1 91 ? -22.525 -22.678 -10.839 1.00 36.81 91 LEU A N 1
ATOM 691 C CA . LEU A 1 91 ? -23.707 -23.534 -10.773 1.00 36.81 91 LEU A CA 1
ATOM 692 C C . LEU A 1 91 ? -23.287 -24.923 -11.261 1.00 36.81 91 LEU A C 1
ATOM 694 O O . LEU A 1 91 ? -22.533 -24.970 -12.262 1.00 36.81 91 LEU A O 1
#

Solvent-accessible surface area (backbone atoms only — not comparable to full-atom values): 5200 Å² total; per-residue (Å²): 108,46,53,56,27,22,72,75,67,37,29,69,59,15,45,51,54,53,49,48,30,63,72,6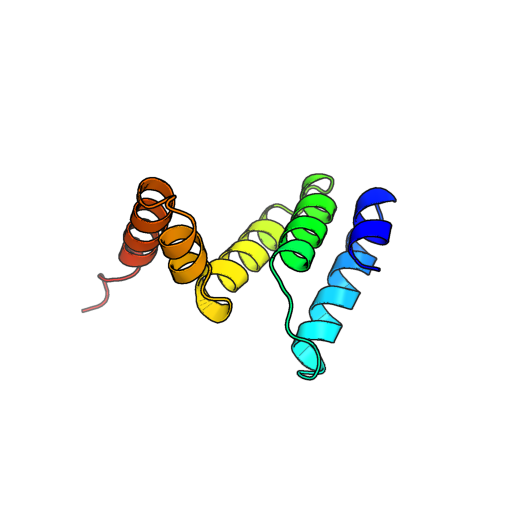7,66,81,48,77,84,48,72,70,52,53,51,23,41,41,55,15,29,70,81,41,96,46,58,68,59,40,52,51,53,51,49,47,42,60,72,77,59,52,46,50,63,51,28,47,76,71,66,41,48,71,60,26,49,52,53,54,58,61,64,52,78,78,74,84,88,84,131

Radius of gyration: 14.78 Å; Cα contacts (8 Å, |Δi|>4): 76; chains: 1; bounding box: 40×36×33 Å

Secondary structure (DSSP, 8-state):
-HHHHHHHT-HHHHHHHHHHHHHH-SS---HHHHHHHHHHHHTTT-HHHHHHHHHHHHHHS-HHHHHHHTT-HHHHHHHHHHHGGGS----

Nearest PDB structures (foldseek):
  8w9z-assembly1_E  TM=6.231E-01  e=8.620E-02  Nicotiana tabacum
  7pua-assembly1_DH  TM=8.365E-01  e=1.444E+00  Trypanosoma brucei brucei
  6hiv-assembly1_DH  TM=8.346E-01  e=3.483E+00  Trypanosoma brucei brucei
  7pub-assembly1_DH  TM=8.360E-01  e=4.954E+00  Trypanosoma brucei brucei
  6sgb-assembly1_DH  TM=8.265E-01  e=5.908E+00  Trypanosoma brucei brucei

pLDDT: mean 73.43, std 11.29, range [36.81, 88.25]

Foldseek 3Di:
DLLVCLVVLVLVVSVVVVVCCVVVVPHHDDPVSLVSNLSSCVVPPPVVVNVVSVVCCLPPVPVLVVCVVVVVPVVSVVSVVVVVVPPDDDD

Organism: NCBI:txid472368

Sequence (91 aa):
MISAYAQNGEGNRAMSCFQDMQFCGKIRPDKATFIAVLTARSRSSLVADGIRIFRMMLKDYDIVDLLGRAGYLDIAEGLINSKGMDIDSSL